Protein AF-A0A552DNZ5-F1 (afdb_monomer)

Organism: NCBI:txid2486256

Solvent-accessible surface area (backbone atoms only — not comparable to full-atom values): 2834 Å² total; per-residue (Å²): 132,76,71,45,78,47,81,52,100,90,52,80,73,45,78,37,40,51,79,40,79,44,66,42,89,93,40,77,86,44,73,47,31,46,49,56,55,31,50,75,69,70,61,112

Sequence (44 aa):
AKQITIFYPDAPPAIKKGDDEISDILLPDLTLTPRQIFAEARLS

Foldseek 3Di:
DDWDWDDDPPDDIDIFDDARWDADPVCHPDTDHPVRVCVVVVVD

Secondary structure (DSSP, 8-state):
--EEEEEETTEEEEEEETT--EEETTEEEEEE-HHHHHHHTT--

Radius of gyration: 11.0 Å; Cα contacts (8 Å, |Δi|>4): 59; chains: 1; bounding box: 28×15×24 Å

pLDDT: mean 94.85, std 4.23, range [72.25, 97.69]

Structure (mmCIF, N/CA/C/O backbone):
data_AF-A0A552DNZ5-F1
#
_entry.id   AF-A0A552DNZ5-F1
#
loop_
_atom_site.group_PDB
_atom_site.id
_atom_site.type_symbol
_atom_site.label_atom_id
_atom_site.label_alt_id
_atom_site.label_comp_id
_atom_site.label_asym_id
_atom_site.label_entity_id
_atom_site.label_seq_id
_atom_site.pdbx_PDB_ins_code
_atom_site.Cartn_x
_atom_site.Cartn_y
_atom_site.Cartn_z
_atom_site.occupancy
_atom_site.B_iso_or_equiv
_atom_site.auth_seq_id
_atom_site.auth_comp_id
_atom_site.auth_asym_id
_atom_site.auth_atom_id
_atom_site.pdbx_PDB_model_num
ATOM 1 N N . ALA A 1 1 ? -4.604 8.804 12.953 1.00 84.81 1 ALA A N 1
ATOM 2 C CA . ALA A 1 1 ? -5.273 8.391 11.699 1.00 84.81 1 ALA A CA 1
ATOM 3 C C . ALA A 1 1 ? -4.547 7.175 11.139 1.00 84.81 1 ALA A C 1
ATOM 5 O O . ALA A 1 1 ? -3.330 7.122 11.275 1.00 84.81 1 ALA A O 1
ATOM 6 N N . LYS A 1 2 ? -5.262 6.199 10.572 1.00 93.25 2 LYS A N 1
ATOM 7 C CA . LYS A 1 2 ? -4.649 4.979 10.027 1.00 93.25 2 LYS A CA 1
ATOM 8 C C . LYS A 1 2 ? -3.981 5.268 8.685 1.00 93.25 2 LYS A C 1
ATOM 10 O O . LYS A 1 2 ? -4.481 6.095 7.923 1.00 93.25 2 LYS A O 1
ATOM 15 N N . GLN A 1 3 ? -2.858 4.610 8.421 1.00 96.25 3 GLN A N 1
ATOM 16 C CA . GLN 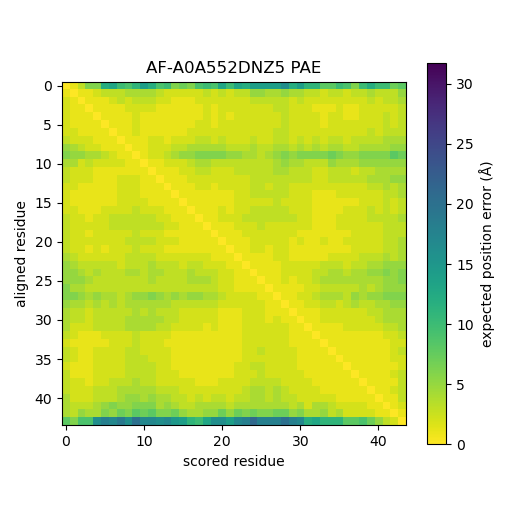A 1 3 ? -2.084 4.788 7.197 1.00 96.25 3 GLN A CA 1
ATOM 17 C C . GLN A 1 3 ? -1.431 3.477 6.773 1.00 96.25 3 GLN A C 1
ATOM 19 O O . GLN A 1 3 ? -1.197 2.604 7.608 1.00 96.25 3 GLN A O 1
ATOM 24 N N . ILE A 1 4 ? -1.108 3.387 5.490 1.00 96.38 4 ILE A N 1
ATOM 25 C CA . ILE A 1 4 ? -0.327 2.306 4.898 1.00 96.38 4 ILE A CA 1
ATOM 26 C C . ILE A 1 4 ? 0.995 2.900 4.417 1.00 96.38 4 ILE A C 1
ATOM 28 O O . ILE A 1 4 ? 1.003 3.962 3.795 1.00 96.38 4 ILE A O 1
ATOM 32 N N . THR A 1 5 ? 2.100 2.227 4.733 1.00 97.69 5 THR A N 1
ATOM 33 C CA . THR A 1 5 ? 3.438 2.576 4.244 1.00 97.69 5 THR A CA 1
ATOM 34 C C . THR A 1 5 ? 3.888 1.499 3.265 1.00 97.69 5 THR A C 1
ATOM 36 O O . THR A 1 5 ? 3.921 0.324 3.625 1.00 97.69 5 THR A O 1
ATOM 39 N N . ILE A 1 6 ? 4.219 1.899 2.042 1.00 95.88 6 ILE A N 1
ATOM 40 C CA . ILE A 1 6 ? 4.656 1.023 0.952 1.00 95.88 6 ILE A CA 1
ATOM 41 C C . ILE A 1 6 ? 6.162 1.209 0.772 1.00 95.88 6 ILE A C 1
ATOM 43 O O . ILE A 1 6 ? 6.648 2.342 0.755 1.00 95.88 6 ILE A O 1
ATOM 47 N N . PHE A 1 7 ? 6.895 0.104 0.654 1.00 95.81 7 PHE A N 1
ATOM 48 C CA . PHE A 1 7 ? 8.347 0.095 0.506 1.00 95.81 7 PHE A CA 1
ATOM 49 C C . PHE A 1 7 ? 8.732 -0.520 -0.835 1.00 95.81 7 PHE A C 1
ATOM 51 O O . PHE A 1 7 ? 8.314 -1.636 -1.138 1.00 95.81 7 PHE A O 1
ATOM 58 N N . TYR A 1 8 ? 9.575 0.189 -1.581 1.00 93.56 8 TYR A N 1
ATOM 59 C CA . TYR A 1 8 ? 10.238 -0.315 -2.779 1.00 93.56 8 TYR A CA 1
ATOM 60 C C . TYR A 1 8 ? 11.753 -0.346 -2.543 1.00 93.56 8 TYR A C 1
ATOM 62 O O . TYR A 1 8 ? 12.250 0.463 -1.755 1.00 93.56 8 TYR A O 1
ATOM 70 N N . PRO A 1 9 ? 12.503 -1.254 -3.190 1.00 94.88 9 PRO A N 1
ATOM 71 C CA . PRO A 1 9 ? 13.949 -1.370 -2.980 1.00 94.88 9 PRO A CA 1
ATOM 72 C C . PRO A 1 9 ? 14.748 -0.102 -3.321 1.00 94.88 9 PRO A C 1
ATOM 74 O O . PRO A 1 9 ? 15.784 0.152 -2.711 1.00 94.88 9 PRO A O 1
ATOM 77 N N . ASP A 1 10 ? 14.280 0.678 -4.292 1.00 95.44 10 ASP A N 1
ATOM 78 C CA . ASP A 1 10 ? 14.988 1.785 -4.940 1.00 95.44 10 ASP A CA 1
ATOM 79 C C . ASP A 1 10 ? 14.277 3.143 -4.798 1.00 95.44 10 ASP A C 1
ATOM 81 O O . ASP A 1 10 ? 14.681 4.126 -5.422 1.00 95.44 10 ASP A O 1
ATOM 85 N N . ALA A 1 11 ? 13.255 3.233 -3.939 1.00 94.25 11 ALA A N 1
ATOM 86 C CA . ALA A 1 11 ? 12.522 4.469 -3.683 1.00 94.25 11 ALA A CA 1
ATOM 87 C C . ALA A 1 11 ? 12.287 4.713 -2.180 1.00 94.25 11 AL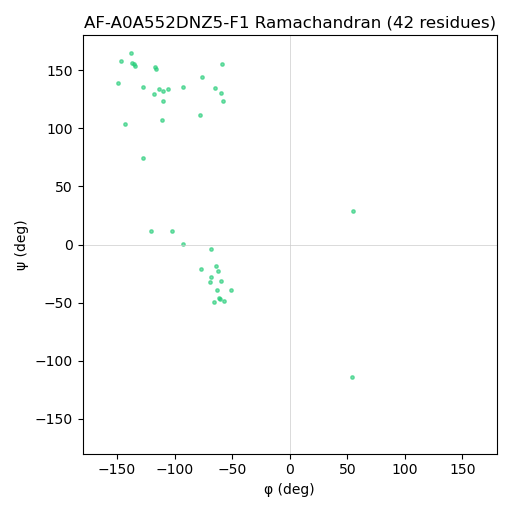A A C 1
ATOM 89 O O . ALA A 1 11 ? 12.212 3.767 -1.391 1.00 94.25 11 ALA A O 1
ATOM 90 N N . PRO A 1 12 ? 12.130 5.980 -1.751 1.00 97.38 12 PRO A N 1
ATOM 91 C CA . PRO A 1 12 ? 11.682 6.291 -0.398 1.00 97.38 12 PRO A CA 1
ATOM 92 C C . PRO A 1 12 ? 10.305 5.674 -0.085 1.00 97.38 12 PRO A C 1
ATOM 94 O O . PRO A 1 12 ? 9.502 5.478 -1.001 1.00 97.38 12 PRO A O 1
ATOM 97 N N . PRO A 1 13 ? 9.976 5.430 1.199 1.00 97.06 13 PRO A N 1
ATOM 98 C CA . PRO A 1 13 ? 8.672 4.894 1.574 1.00 97.06 13 PRO A CA 1
ATOM 99 C C . PRO A 1 13 ? 7.528 5.817 1.141 1.00 97.06 13 PRO A C 1
ATOM 101 O O . PRO A 1 13 ? 7.532 7.013 1.446 1.00 97.06 13 PRO A O 1
ATOM 104 N N . ALA A 1 14 ? 6.517 5.253 0.486 1.00 95.81 14 ALA A N 1
ATOM 105 C CA . ALA A 1 14 ? 5.302 5.971 0.121 1.00 95.81 14 ALA A CA 1
ATOM 106 C C . ALA A 1 14 ? 4.237 5.791 1.209 1.00 95.81 14 ALA A C 1
ATOM 108 O O . ALA A 1 14 ? 4.014 4.684 1.695 1.00 95.81 14 ALA A O 1
ATOM 109 N N . ILE A 1 15 ? 3.560 6.873 1.594 1.00 97.56 15 ILE A N 1
ATOM 110 C CA . ILE A 1 15 ?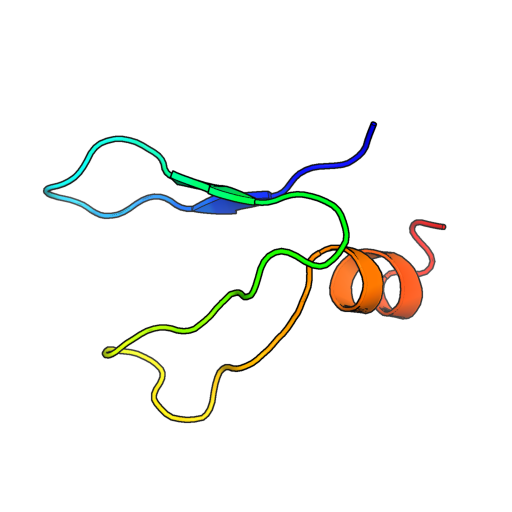 2.505 6.847 2.617 1.00 97.56 15 ILE A CA 1
ATOM 111 C C . ILE A 1 15 ? 1.152 7.081 1.948 1.00 97.56 15 ILE A C 1
ATOM 113 O O . ILE A 1 15 ? 1.002 8.026 1.178 1.00 97.56 15 ILE A O 1
ATOM 117 N N . LYS A 1 16 ? 0.165 6.243 2.280 1.00 97.69 16 LYS A N 1
ATOM 118 C CA . LYS A 1 16 ? -1.208 6.289 1.758 1.00 97.69 16 LYS A CA 1
ATOM 119 C C . LYS A 1 16 ? -2.216 6.311 2.907 1.00 97.69 16 LYS A C 1
ATOM 121 O O . LYS A 1 16 ? -2.071 5.568 3.886 1.00 97.69 16 LYS A O 1
ATOM 126 N N . LYS A 1 17 ? -3.229 7.173 2.824 1.00 97.38 17 LYS A N 1
ATOM 127 C CA . LYS A 1 17 ? -4.263 7.384 3.852 1.00 97.38 17 LYS A CA 1
ATOM 128 C C . LYS A 1 17 ? -5.649 7.498 3.221 1.00 97.38 17 LYS A C 1
ATOM 130 O O . LYS A 1 17 ? -5.785 7.894 2.076 1.00 97.38 17 LYS A O 1
ATOM 135 N N . GLY A 1 18 ? -6.689 7.196 4.000 1.00 95.75 18 GLY A N 1
ATOM 136 C CA . GLY A 1 18 ? -8.078 7.409 3.581 1.00 95.75 18 GLY A CA 1
ATOM 137 C C . GLY A 1 18 ? -8.397 6.751 2.238 1.00 95.75 18 GLY A C 1
ATOM 138 O O . GLY A 1 18 ? -8.368 5.524 2.142 1.00 95.75 18 GLY A O 1
ATOM 139 N N . ASP A 1 19 ? -8.682 7.584 1.238 1.00 97.06 19 ASP A N 1
ATOM 140 C CA . ASP A 1 19 ? -9.070 7.181 -0.117 1.00 97.06 19 ASP A CA 1
ATOM 141 C C . ASP A 1 19 ? -7.927 7.307 -1.139 1.00 97.06 19 ASP A C 1
ATOM 143 O O . ASP A 1 19 ? -8.172 7.200 -2.337 1.00 97.06 19 ASP A O 1
ATOM 147 N N . ASP A 1 20 ? -6.684 7.518 -0.684 1.00 97.56 20 ASP A N 1
ATOM 148 C CA . ASP A 1 20 ? -5.516 7.500 -1.564 1.00 97.56 20 ASP A CA 1
ATOM 149 C C . ASP A 1 20 ? -5.433 6.146 -2.280 1.00 97.56 20 ASP A C 1
ATOM 151 O O . ASP A 1 20 ? -5.356 5.098 -1.633 1.00 9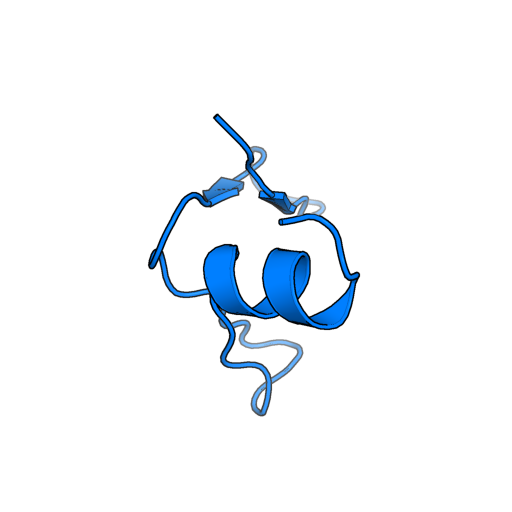7.56 20 ASP A O 1
ATOM 155 N N . GLU A 1 21 ? -5.402 6.167 -3.610 1.00 97.31 21 GLU A N 1
ATOM 156 C CA . GLU A 1 21 ? -5.300 4.946 -4.406 1.00 97.31 21 GLU A CA 1
ATOM 157 C C . GLU A 1 21 ? -3.958 4.240 -4.166 1.00 97.31 21 GLU A C 1
ATOM 159 O O . GLU A 1 21 ? -2.886 4.864 -4.160 1.00 97.31 21 GLU A O 1
ATOM 164 N N . ILE A 1 22 ? -4.033 2.925 -3.979 1.00 97.00 22 ILE A N 1
ATOM 165 C CA . ILE A 1 22 ? -2.917 1.987 -3.973 1.00 97.00 22 ILE A CA 1
ATOM 166 C C . ILE A 1 22 ? -3.050 1.126 -5.227 1.00 97.00 22 ILE A C 1
ATOM 168 O O . ILE A 1 22 ? -3.917 0.253 -5.298 1.00 97.00 22 ILE A O 1
ATOM 172 N N . SER A 1 23 ? -2.170 1.386 -6.186 1.00 96.19 23 SER A N 1
ATOM 173 C CA . SER A 1 23 ? -1.994 0.644 -7.431 1.00 96.19 23 SER A CA 1
ATOM 174 C C . SER A 1 23 ? -0.502 0.424 -7.682 1.00 96.19 23 SER A C 1
ATOM 176 O O . SER A 1 23 ? 0.335 1.155 -7.143 1.00 96.19 23 SER A O 1
ATOM 178 N N . ASP A 1 24 ? -0.153 -0.620 -8.436 1.00 93.50 24 ASP A N 1
ATOM 179 C CA . ASP A 1 24 ? 1.244 -0.996 -8.666 1.00 93.50 24 ASP A CA 1
ATOM 180 C C . ASP A 1 24 ? 1.441 -1.641 -10.043 1.00 93.50 24 ASP A C 1
ATOM 182 O O . ASP A 1 24 ? 0.646 -2.474 -10.471 1.00 93.50 24 ASP A O 1
ATOM 186 N N . ILE A 1 25 ? 2.533 -1.298 -10.730 1.00 91.38 25 ILE A N 1
ATOM 187 C CA . ILE A 1 25 ? 2.875 -1.887 -12.032 1.00 91.38 25 ILE A CA 1
ATOM 188 C C . ILE A 1 25 ? 3.256 -3.373 -11.927 1.00 91.38 25 ILE A C 1
ATOM 190 O O . ILE A 1 25 ? 3.069 -4.124 -12.882 1.00 91.38 25 ILE A O 1
ATOM 194 N N . LEU A 1 26 ? 3.779 -3.806 -10.774 1.00 91.75 26 LEU A N 1
ATOM 195 C CA . LEU A 1 26 ? 4.123 -5.201 -10.491 1.00 91.75 26 LEU A CA 1
ATOM 196 C C . LEU A 1 26 ? 2.885 -6.047 -10.167 1.00 91.75 26 LEU A C 1
ATOM 198 O O . LEU A 1 26 ? 2.929 -7.270 -10.290 1.00 91.75 26 LEU A O 1
ATOM 202 N N . LEU A 1 27 ? 1.791 -5.402 -9.752 1.00 94.44 27 LEU A N 1
ATOM 203 C CA . LEU A 1 27 ? 0.512 -6.021 -9.418 1.00 94.44 27 LEU A CA 1
ATOM 204 C C . LEU A 1 27 ? -0.596 -5.306 -10.208 1.00 9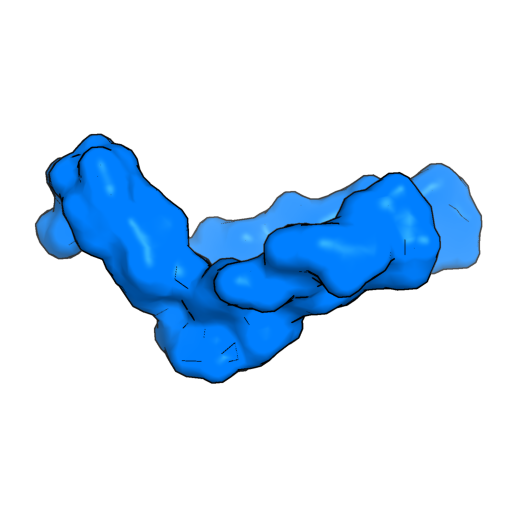4.44 27 LEU A C 1
ATOM 206 O O . LEU A 1 27 ? -1.341 -4.521 -9.629 1.00 94.44 27 LEU A O 1
ATOM 210 N N . PRO A 1 28 ? -0.713 -5.551 -11.524 1.00 92.75 28 PRO A N 1
ATOM 211 C CA . PRO A 1 28 ? -1.547 -4.743 -12.420 1.00 92.75 28 PRO A CA 1
ATOM 212 C C . PRO A 1 28 ? -3.045 -4.757 -12.076 1.00 92.75 28 PRO A C 1
ATOM 214 O O . PRO A 1 28 ? -3.754 -3.818 -12.423 1.00 92.75 28 PRO A O 1
ATOM 217 N N . ASP A 1 29 ? -3.517 -5.782 -11.363 1.00 96.62 29 ASP A N 1
ATOM 218 C CA . ASP A 1 29 ? -4.907 -5.891 -10.903 1.00 96.62 29 ASP A CA 1
ATOM 219 C C . ASP A 1 29 ? -5.120 -5.323 -9.484 1.00 96.62 29 ASP A C 1
ATOM 221 O O . ASP A 1 29 ? -6.226 -5.366 -8.941 1.00 96.62 29 ASP A O 1
ATOM 225 N N . LEU A 1 30 ? -4.065 -4.802 -8.846 1.00 95.62 30 LEU A N 1
ATOM 226 C CA . LEU A 1 30 ? -4.158 -4.166 -7.539 1.00 95.62 30 LEU A CA 1
ATOM 227 C C . LEU A 1 30 ? -4.721 -2.756 -7.704 1.00 95.62 30 LEU A C 1
ATOM 229 O O . LEU A 1 30 ? -4.068 -1.853 -8.222 1.00 95.62 30 LEU A O 1
ATOM 233 N N . THR A 1 31 ? -5.933 -2.545 -7.212 1.00 96.38 31 THR A N 1
ATOM 234 C CA . THR A 1 31 ? -6.499 -1.208 -7.024 1.00 96.38 31 THR A CA 1
ATOM 235 C C . THR A 1 31 ? -7.318 -1.215 -5.744 1.00 96.38 31 THR A C 1
ATOM 237 O O . THR A 1 31 ? -8.413 -1.773 -5.697 1.00 96.38 31 THR A O 1
ATOM 240 N N . LEU A 1 32 ? -6.760 -0.637 -4.681 1.00 96.56 32 LEU A N 1
ATOM 241 C CA . LEU A 1 32 ? -7.377 -0.577 -3.354 1.00 96.56 32 LEU A CA 1
ATOM 242 C C . LEU A 1 32 ? -7.185 0.801 -2.722 1.00 96.56 32 LEU A C 1
ATOM 244 O O . LEU A 1 32 ? -6.314 1.571 -3.121 1.00 96.56 32 LEU A O 1
ATOM 248 N N . THR A 1 33 ? -7.946 1.084 -1.668 1.00 97.56 33 THR A N 1
ATOM 249 C CA . THR A 1 33 ? -7.694 2.218 -0.771 1.00 97.56 33 THR A CA 1
ATOM 250 C C . THR A 1 33 ? -7.377 1.743 0.650 1.00 97.56 33 THR A C 1
ATOM 252 O O . THR A 1 33 ? -7.869 0.694 1.085 1.00 97.56 33 THR A O 1
ATOM 255 N N . PRO A 1 34 ? -6.609 2.517 1.446 1.00 97.19 34 PRO A N 1
ATOM 256 C CA . PRO A 1 34 ? -6.430 2.244 2.868 1.00 97.19 34 PRO A CA 1
ATOM 257 C C . PRO A 1 34 ? -7.759 2.057 3.606 1.00 97.19 34 PRO A C 1
ATOM 259 O O . PRO A 1 34 ? -7.867 1.173 4.454 1.00 97.19 34 PRO A O 1
ATOM 262 N N . ARG A 1 35 ? -8.790 2.845 3.268 1.00 96.44 35 ARG A N 1
ATOM 263 C CA . ARG A 1 35 ? -10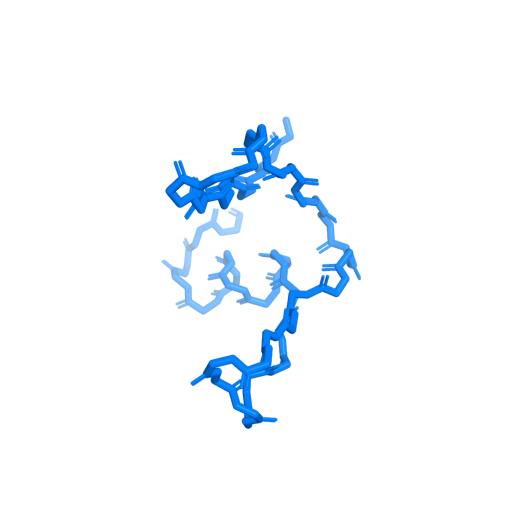.135 2.700 3.842 1.00 96.44 35 ARG A CA 1
ATOM 264 C C . ARG A 1 35 ? -10.698 1.293 3.626 1.00 96.44 35 ARG A C 1
ATOM 266 O O . ARG A 1 35 ? -11.173 0.701 4.593 1.00 96.44 35 ARG A O 1
ATOM 273 N N . GLN A 1 36 ? -10.629 0.763 2.403 1.00 97.00 36 GLN A N 1
ATOM 274 C CA . GLN A 1 36 ? -11.091 -0.596 2.091 1.00 97.00 36 GLN A CA 1
ATOM 275 C C . GLN A 1 36 ? -10.301 -1.644 2.881 1.00 97.00 36 GLN A C 1
ATOM 277 O O . GLN A 1 36 ? -10.896 -2.504 3.522 1.00 97.00 36 GLN A O 1
ATOM 282 N N . ILE A 1 37 ? -8.973 -1.515 2.925 1.00 95.94 37 ILE A N 1
ATOM 283 C CA . ILE A 1 37 ? -8.095 -2.458 3.635 1.00 95.94 37 ILE A CA 1
ATOM 284 C C . ILE A 1 37 ? -8.429 -2.509 5.130 1.00 95.94 37 ILE A C 1
ATOM 286 O O . ILE A 1 37 ? -8.580 -3.590 5.700 1.00 95.94 37 ILE A O 1
ATOM 290 N N . PHE A 1 38 ? -8.589 -1.353 5.780 1.00 96.25 38 PHE A N 1
ATOM 291 C CA . PHE A 1 38 ? -8.952 -1.322 7.197 1.00 96.25 38 PHE A CA 1
ATOM 292 C C . PHE A 1 38 ? -10.386 -1.797 7.450 1.00 96.25 38 PHE A C 1
ATOM 294 O O 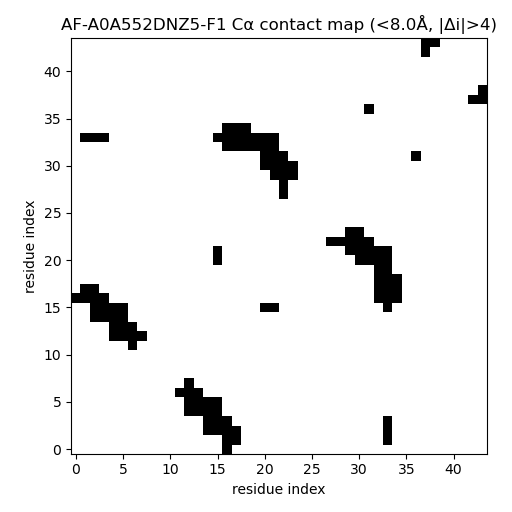. PHE A 1 38 ? -10.629 -2.382 8.502 1.00 96.25 38 PHE A O 1
ATOM 301 N N . ALA A 1 39 ? -11.326 -1.573 6.529 1.00 95.62 39 ALA A N 1
ATOM 302 C CA . ALA A 1 39 ? -12.687 -2.093 6.657 1.00 95.62 39 ALA A CA 1
ATOM 303 C C . ALA A 1 39 ? -12.710 -3.632 6.595 1.00 95.62 39 ALA A C 1
ATOM 305 O O . ALA A 1 39 ? -13.249 -4.267 7.501 1.00 95.62 39 ALA A O 1
ATOM 306 N N . GLU A 1 40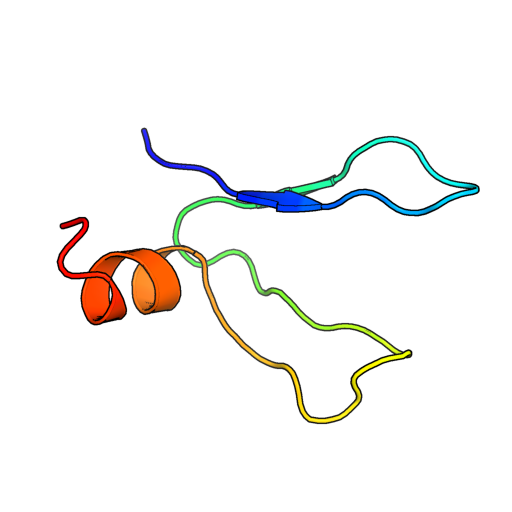 ? -12.051 -4.227 5.596 1.00 95.69 40 GLU A N 1
ATOM 307 C CA . GLU A 1 40 ? -11.963 -5.685 5.414 1.00 95.69 40 GLU A CA 1
ATOM 308 C C . GLU A 1 40 ? -11.235 -6.375 6.570 1.00 95.69 40 GLU A C 1
ATOM 310 O O . GLU A 1 40 ? -11.670 -7.409 7.078 1.00 95.69 40 GLU A O 1
ATOM 315 N N . ALA A 1 41 ? -10.169 -5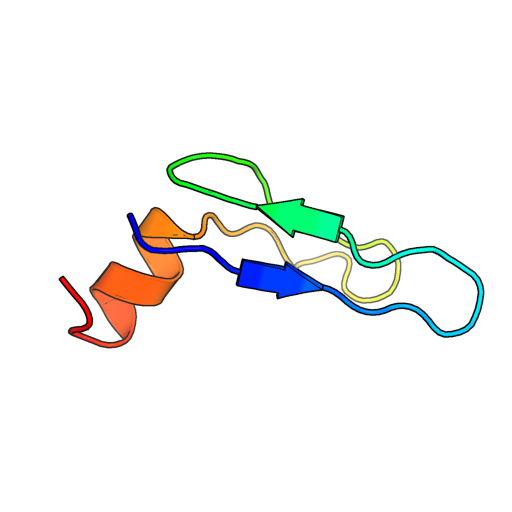.751 7.077 1.00 95.19 41 ALA A N 1
ATOM 316 C CA . ALA A 1 41 ? -9.448 -6.248 8.244 1.00 95.19 41 ALA A CA 1
ATOM 317 C C . ALA A 1 41 ? -10.254 -6.147 9.554 1.00 95.19 41 ALA A C 1
ATOM 319 O O . ALA A 1 41 ? -9.759 -6.565 10.601 1.00 95.19 41 ALA A O 1
ATOM 320 N N . ARG A 1 42 ? -11.466 -5.561 9.532 1.00 94.31 42 ARG A N 1
ATOM 321 C CA . ARG A 1 42 ? -12.246 -5.174 10.728 1.00 94.31 42 ARG A CA 1
ATOM 322 C C . ARG A 1 42 ? -11.444 -4.260 11.660 1.00 94.31 42 ARG A C 1
ATOM 324 O O . ARG A 1 42 ? -11.628 -4.238 12.872 1.00 94.31 42 ARG A O 1
ATOM 331 N N . LEU A 1 43 ? -10.538 -3.518 11.027 1.00 89.00 43 LEU A N 1
ATOM 332 C CA . LEU A 1 43 ? -9.693 -2.443 11.515 1.00 89.00 43 LEU A CA 1
ATOM 333 C C . LEU A 1 43 ? -10.451 -1.209 11.996 1.00 89.00 43 LEU A C 1
ATOM 335 O O . LEU A 1 43 ? -9.807 -0.383 12.625 1.00 89.00 43 LEU A O 1
ATOM 339 N N . SER A 1 44 ? -11.723 -1.024 11.613 1.00 72.25 44 SER A N 1
ATOM 340 C CA . SER A 1 44 ? -12.487 0.247 11.561 1.00 72.25 44 SER A CA 1
ATOM 341 C C . SER A 1 44 ? -12.424 1.138 12.796 1.00 72.25 44 SER A C 1
ATOM 343 O O . SER A 1 44 ? -12.585 0.616 13.912 1.00 72.25 44 SER A O 1
#

Mean predicted aligned error: 2.75 Å